Protein AF-A0A075K0Y9-F1 (afdb_monomer)

Nearest PDB structures (foldseek):
  3gg8-assembly1_C  TM=3.761E-01  e=6.423E+00  Toxoplasma gondii

Organism: NCBI:txid1217721

Sequence (130 aa):
MKFRWQYAALIVCVAVVVEPLWRYNIGVERVTSDIEESPVGWEWFVKHRKTWQYKFVNPANPSGIEAKMMNELTPDETARFKDFCEVRYGVSDTEQCYRAMCAGSVGATDGCWQWSAPPVRAADNAARDR

Solvent-accessible surface area (backbone atoms only — not comparable to full-atom values): 7681 Å² total; per-residue (Å²): 139,81,83,60,62,64,59,52,52,48,53,50,54,48,48,67,52,49,53,55,54,46,35,37,41,35,32,33,35,55,42,32,42,91,48,87,93,54,47,71,45,76,46,79,45,63,37,60,44,76,44,82,67,39,75,45,70,50,61,49,25,77,83,27,79,65,68,54,54,84,89,69,47,49,76,70,44,45,54,52,32,28,56,48,25,25,23,63,72,58,32,69,50,65,69,61,34,57,51,54,64,48,70,72,48,90,80,58,86,84,69,79,69,92,66,93,64,79,56,71,69,57,57,56,51,62,63,71,78,109

Structure (mmCIF, N/CA/C/O backbone):
data_AF-A0A075K0Y9-F1
#
_entry.id   AF-A0A075K0Y9-F1
#
loop_
_atom_site.group_PDB
_atom_site.id
_atom_site.type_symbol
_atom_site.label_atom_id
_atom_site.label_alt_id
_atom_site.label_comp_id
_atom_site.label_asym_id
_atom_site.label_entity_id
_atom_site.label_seq_id
_atom_site.pdbx_PDB_ins_code
_atom_site.Cartn_x
_atom_site.Cartn_y
_atom_site.Cartn_z
_atom_site.occupancy
_atom_site.B_iso_or_equiv
_atom_site.auth_seq_id
_atom_site.auth_comp_id
_atom_site.auth_asym_id
_atom_site.auth_atom_id
_atom_site.pdbx_PDB_model_num
ATOM 1 N N . MET A 1 1 ? -19.305 21.612 38.978 1.00 53.44 1 MET A N 1
ATOM 2 C CA . MET A 1 1 ? -18.955 21.254 37.583 1.00 53.44 1 MET A CA 1
ATOM 3 C C . MET A 1 1 ? -18.012 20.041 37.572 1.00 53.44 1 MET A C 1
ATOM 5 O O . MET A 1 1 ? -16.808 20.224 37.613 1.00 53.44 1 MET A O 1
ATOM 9 N N . LYS A 1 2 ? -18.524 18.798 37.573 1.00 59.81 2 LYS A N 1
ATOM 10 C CA . LYS A 1 2 ? -17.703 17.556 37.498 1.00 59.81 2 LYS A CA 1
ATOM 11 C C . LYS A 1 2 ? -17.745 16.880 36.112 1.00 59.81 2 LYS A C 1
ATOM 13 O O . LYS A 1 2 ? -17.115 15.859 35.886 1.00 59.81 2 LYS A O 1
ATOM 18 N N . PHE A 1 3 ? -18.456 17.493 35.167 1.00 58.75 3 PHE A N 1
ATOM 19 C CA . PHE A 1 3 ? -18.949 16.869 33.937 1.00 58.75 3 PHE A CA 1
ATOM 20 C C . PHE A 1 3 ? -18.042 17.063 32.704 1.00 58.75 3 PHE A C 1
ATOM 22 O O . PHE A 1 3 ? -18.507 16.912 31.589 1.00 58.75 3 PHE A O 1
ATOM 29 N N . ARG A 1 4 ? -16.765 17.451 32.848 1.00 74.62 4 ARG A N 1
ATOM 30 C CA . ARG A 1 4 ? -15.900 17.766 31.680 1.00 74.62 4 ARG A CA 1
ATOM 31 C C . ARG A 1 4 ? -14.688 16.850 31.518 1.00 74.62 4 ARG A C 1
ATOM 33 O O . ARG A 1 4 ? -14.302 16.556 30.396 1.00 74.62 4 ARG A O 1
ATOM 40 N N . TRP A 1 5 ? -14.129 16.347 32.616 1.00 77.56 5 TRP A N 1
ATOM 41 C CA . TRP A 1 5 ? -12.906 15.539 32.575 1.00 77.56 5 TRP A CA 1
ATOM 42 C C . TRP A 1 5 ? -13.143 14.092 32.138 1.00 77.56 5 TRP A C 1
ATOM 44 O O . TRP A 1 5 ? -12.339 13.539 31.397 1.00 77.56 5 TRP A O 1
ATOM 54 N N . GLN A 1 6 ? -14.268 13.496 32.537 1.00 84.69 6 GLN A N 1
ATOM 55 C CA . GLN A 1 6 ? -14.581 12.101 32.210 1.00 84.69 6 GLN A CA 1
ATOM 56 C C . GLN A 1 6 ? -14.836 11.901 30.708 1.00 84.69 6 GLN A C 1
ATOM 58 O O . GLN A 1 6 ? -14.302 10.968 30.118 1.00 84.69 6 GLN A O 1
ATOM 63 N N . TYR A 1 7 ? -15.571 12.813 30.063 1.00 88.81 7 TYR A N 1
ATOM 64 C CA . TYR A 1 7 ? -15.794 12.750 28.614 1.00 88.81 7 TYR A CA 1
ATOM 65 C C . TYR A 1 7 ? -14.530 13.054 27.819 1.00 88.81 7 TYR A C 1
ATOM 67 O O . TYR A 1 7 ? -14.269 12.381 26.829 1.00 88.81 7 TYR A O 1
ATOM 75 N N . ALA A 1 8 ? -13.718 14.017 28.267 1.00 88.69 8 ALA A N 1
ATOM 76 C CA . ALA A 1 8 ? -12.440 14.304 27.626 1.00 88.69 8 ALA A CA 1
ATOM 77 C C . ALA A 1 8 ? -11.512 13.079 27.664 1.00 88.69 8 ALA A C 1
ATOM 79 O O . ALA A 1 8 ? -10.973 12.690 26.633 1.00 88.69 8 ALA A O 1
ATOM 80 N N . ALA A 1 9 ? -11.390 12.419 28.821 1.00 90.12 9 ALA A N 1
ATOM 81 C CA . ALA A 1 9 ? -10.595 11.201 28.958 1.00 90.12 9 ALA A CA 1
ATOM 82 C C . ALA A 1 9 ? -11.120 10.059 28.073 1.00 90.12 9 ALA A C 1
ATOM 84 O O . ALA A 1 9 ? -10.331 9.372 27.428 1.00 90.12 9 ALA A O 1
ATOM 85 N N . LEU A 1 10 ? -12.442 9.883 27.993 1.00 92.44 10 LEU A N 1
ATOM 86 C CA . LEU A 1 10 ? -13.053 8.858 27.148 1.00 92.44 10 LEU A CA 1
ATOM 87 C C . LEU A 1 10 ? -12.827 9.130 25.655 1.00 92.44 10 LEU A C 1
ATOM 89 O O . LEU A 1 10 ? -12.437 8.218 24.934 1.00 92.44 10 LEU A O 1
ATOM 93 N N . ILE A 1 11 ? -12.997 10.374 25.198 1.00 93.94 11 ILE A N 1
ATOM 94 C CA . ILE A 1 11 ? -12.720 10.766 23.806 1.00 93.94 11 ILE A CA 1
ATOM 95 C C . ILE A 1 11 ? -11.255 10.500 23.459 1.00 93.94 11 ILE A C 1
ATOM 97 O O . ILE A 1 11 ? -10.973 9.943 22.402 1.00 93.94 11 ILE A O 1
ATOM 101 N N . VAL A 1 12 ? -10.327 10.839 24.360 1.00 94.00 12 VAL A N 1
ATOM 102 C CA . VAL A 1 12 ? -8.899 10.559 24.166 1.00 94.00 12 VAL A CA 1
ATOM 103 C C . VAL A 1 12 ? -8.648 9.055 24.069 1.00 94.00 12 VAL A C 1
ATOM 105 O O . VAL A 1 12 ? -7.982 8.622 23.136 1.00 94.00 12 VAL A O 1
ATOM 108 N N . CYS A 1 13 ? -9.218 8.241 24.962 1.00 93.94 13 CYS A N 1
ATOM 109 C CA . CYS A 1 13 ? -9.060 6.784 24.902 1.00 93.94 13 CYS A CA 1
ATOM 110 C C . CYS A 1 13 ? -9.600 6.202 23.590 1.00 93.94 13 CYS A C 1
ATOM 112 O O . CYS A 1 13 ? -8.944 5.371 22.967 1.00 93.94 13 CYS A O 1
ATOM 114 N N . VAL A 1 14 ? -10.771 6.664 23.143 1.00 94.75 14 VAL A N 1
ATOM 115 C CA . VAL A 1 14 ? -11.358 6.236 21.869 1.00 94.75 14 VAL A CA 1
ATOM 116 C C . VAL A 1 14 ? -10.462 6.644 20.703 1.00 94.75 14 VAL A C 1
ATOM 118 O O . VAL A 1 14 ? -10.156 5.801 19.867 1.00 94.75 14 VAL A O 1
ATOM 121 N N . ALA A 1 15 ? -9.981 7.887 20.659 1.00 93.38 15 ALA A N 1
ATOM 122 C CA . ALA A 1 15 ? -9.090 8.354 19.597 1.00 93.38 15 ALA A CA 1
ATOM 123 C C . ALA A 1 15 ? -7.787 7.539 19.539 1.00 93.38 15 ALA A C 1
ATOM 125 O O . ALA A 1 15 ? -7.385 7.102 18.462 1.00 93.38 15 ALA A O 1
ATOM 126 N N . VAL A 1 16 ? -7.187 7.252 20.700 1.00 95.06 16 VAL A N 1
ATOM 127 C CA . VAL A 1 16 ? -5.954 6.457 20.826 1.00 95.06 16 VAL A CA 1
ATOM 128 C C . VAL A 1 16 ? -6.135 5.015 20.348 1.00 95.06 16 VAL A C 1
ATOM 130 O O . VAL A 1 16 ? -5.166 4.404 19.920 1.00 95.06 16 VAL A O 1
ATOM 133 N N . VAL A 1 17 ? -7.347 4.456 20.382 1.00 93.75 17 VAL A N 1
ATOM 134 C CA . VAL A 1 17 ? -7.614 3.096 19.880 1.00 93.75 17 VAL A CA 1
ATOM 135 C C . VAL A 1 17 ? -8.047 3.110 18.414 1.00 93.75 17 VAL A C 1
ATOM 137 O O . VAL A 1 17 ? -7.582 2.296 17.615 1.00 93.75 17 VAL A O 1
ATOM 140 N N . VAL A 1 18 ? -8.920 4.042 18.036 1.00 94.06 18 VAL A N 1
ATOM 141 C CA . VAL A 1 18 ? -9.510 4.106 16.695 1.00 94.06 18 VAL A CA 1
ATOM 142 C C . VAL A 1 18 ? -8.489 4.560 15.657 1.00 94.06 18 VAL A C 1
ATOM 144 O O . VAL A 1 18 ? -8.435 3.966 14.583 1.00 94.06 18 VAL A O 1
ATOM 147 N N . GLU A 1 19 ? -7.651 5.558 15.953 1.00 89.31 19 GLU A N 1
ATOM 148 C CA . GLU A 1 19 ? -6.680 6.065 14.976 1.00 89.31 19 GLU A CA 1
ATOM 149 C C . GLU A 1 19 ? -5.646 4.995 14.569 1.00 89.31 19 GLU A C 1
ATOM 151 O O . GLU A 1 19 ? -5.456 4.790 13.363 1.00 89.31 19 GLU A O 1
ATOM 156 N N . PRO A 1 20 ? -5.014 4.244 15.497 1.00 90.44 20 PRO A N 1
ATOM 157 C CA . PRO A 1 20 ? -4.091 3.180 15.120 1.00 90.44 20 PRO A CA 1
ATOM 158 C C . PRO A 1 20 ? -4.781 2.041 14.377 1.00 90.44 20 PRO A C 1
ATOM 160 O O . PRO A 1 20 ? -4.241 1.567 13.381 1.00 90.44 20 PRO A O 1
ATOM 163 N N . LEU A 1 21 ? -5.981 1.627 14.805 1.00 91.31 21 LEU A N 1
ATOM 164 C CA . LEU A 1 21 ? -6.744 0.582 14.114 1.00 91.31 21 LEU A CA 1
ATOM 165 C C . LEU A 1 21 ? -7.101 0.998 12.686 1.00 91.31 21 LEU A C 1
ATOM 167 O O . LEU A 1 21 ? -6.968 0.193 11.761 1.00 91.31 21 LEU A O 1
ATOM 171 N N . TRP A 1 22 ? -7.504 2.254 12.492 1.00 90.00 22 TRP A N 1
ATOM 172 C CA . TRP A 1 22 ? -7.782 2.812 11.174 1.00 90.00 22 TRP A CA 1
ATOM 173 C C . TRP A 1 22 ? -6.524 2.811 10.305 1.00 90.00 22 TRP A C 1
ATOM 175 O O . TRP A 1 22 ? -6.523 2.232 9.220 1.00 90.00 22 TRP A O 1
ATOM 185 N N . ARG A 1 23 ? -5.413 3.366 10.807 1.00 90.94 23 ARG A N 1
ATOM 186 C CA . ARG A 1 23 ? -4.130 3.397 10.087 1.00 90.94 23 ARG A CA 1
ATOM 187 C C . ARG A 1 23 ? -3.578 2.012 9.787 1.00 90.94 23 ARG A C 1
ATOM 189 O O . ARG A 1 23 ? -2.926 1.844 8.764 1.00 90.94 23 ARG A O 1
ATOM 196 N N . TYR A 1 24 ? -3.819 1.026 10.641 1.00 92.19 24 TYR A N 1
ATOM 197 C CA . TYR A 1 24 ? -3.351 -0.344 10.444 1.00 92.19 24 TYR A CA 1
ATOM 198 C C . TYR A 1 24 ? -4.117 -1.072 9.330 1.00 92.19 24 TYR A C 1
ATOM 200 O O . TYR A 1 24 ? -3.547 -1.904 8.624 1.00 92.19 24 TYR A O 1
ATOM 208 N N . ASN A 1 25 ? -5.398 -0.741 9.140 1.00 93.44 25 ASN A N 1
ATOM 209 C CA . ASN A 1 25 ? -6.268 -1.409 8.172 1.00 93.44 25 ASN A CA 1
ATOM 210 C C . ASN A 1 25 ? -6.427 -0.662 6.849 1.00 93.44 25 ASN A C 1
ATOM 212 O O . ASN A 1 25 ? -6.702 -1.306 5.842 1.00 93.44 25 ASN A O 1
ATOM 216 N N . ILE A 1 26 ? -6.261 0.659 6.838 1.00 94.31 26 ILE A N 1
ATOM 217 C CA . ILE A 1 26 ? -6.562 1.498 5.678 1.00 94.31 26 ILE A CA 1
ATOM 218 C C . ILE A 1 26 ? -5.296 2.208 5.212 1.00 94.31 26 ILE A C 1
ATOM 220 O O . ILE A 1 26 ? -4.494 2.699 6.013 1.00 94.31 26 ILE A O 1
ATOM 224 N N . GLY A 1 27 ? -5.092 2.201 3.900 1.00 93.12 27 GLY A N 1
ATOM 225 C CA . GLY A 1 27 ? -4.040 2.927 3.206 1.00 93.12 27 GLY A CA 1
ATOM 226 C C . GLY A 1 27 ? -4.627 3.988 2.286 1.00 93.12 27 GLY A C 1
ATOM 227 O O . GLY A 1 27 ? -5.813 3.961 1.956 1.00 93.12 27 GLY A O 1
ATOM 228 N N . VAL A 1 28 ? -3.781 4.929 1.883 1.00 92.44 28 VAL A N 1
ATOM 229 C CA . VAL A 1 28 ? -4.107 5.919 0.861 1.00 92.44 28 VAL A CA 1
ATOM 230 C C . VAL A 1 28 ? -2.999 5.934 -0.174 1.00 92.44 28 VAL A C 1
ATOM 232 O O . VAL A 1 28 ? -1.829 6.111 0.169 1.00 92.44 28 VAL A O 1
ATOM 235 N N . GLU A 1 29 ? -3.363 5.733 -1.430 1.00 89.88 29 GLU A N 1
ATOM 236 C CA . GLU A 1 29 ? -2.458 5.816 -2.567 1.00 89.88 29 GLU A CA 1
ATOM 237 C C . GLU A 1 29 ? -2.547 7.185 -3.227 1.00 89.88 29 GLU A C 1
ATOM 239 O O . GLU A 1 29 ? -3.633 7.739 -3.392 1.00 89.88 29 GLU A O 1
ATOM 244 N N . ARG A 1 30 ? -1.394 7.722 -3.625 1.00 85.75 30 ARG A N 1
ATOM 245 C CA . ARG A 1 30 ? -1.330 8.877 -4.515 1.00 85.75 30 ARG A CA 1
ATOM 246 C C . ARG A 1 30 ? -1.607 8.428 -5.948 1.00 85.75 30 ARG A C 1
ATOM 248 O O . ARG A 1 30 ? -0.815 7.678 -6.510 1.00 85.75 30 ARG A O 1
ATOM 255 N N . VAL A 1 31 ? -2.666 8.960 -6.542 1.00 79.38 31 VAL A N 1
ATOM 256 C CA . VAL A 1 31 ? -2.998 8.792 -7.961 1.00 79.38 31 VAL A CA 1
ATOM 257 C C . VAL A 1 31 ? -2.777 10.143 -8.629 1.00 79.38 31 VAL A C 1
ATOM 259 O O . VAL A 1 31 ? -3.149 11.167 -8.065 1.00 79.38 31 VAL A O 1
ATOM 262 N N . THR A 1 32 ? -2.125 10.191 -9.783 1.00 69.81 32 THR A N 1
ATOM 263 C CA . THR A 1 32 ? -2.034 11.438 -10.565 1.00 69.81 32 THR A CA 1
ATOM 264 C C . THR A 1 32 ? -2.939 11.258 -11.775 1.00 69.81 32 THR A C 1
ATOM 266 O O . THR A 1 32 ? -3.182 10.132 -12.204 1.00 69.81 32 THR A O 1
ATOM 269 N N . SER A 1 33 ? -3.542 12.347 -12.225 1.00 64.31 33 SER A N 1
ATOM 270 C CA . SER A 1 33 ? -4.458 12.362 -13.357 1.00 64.31 33 SER A CA 1
ATOM 271 C C . SER A 1 33 ? -3.983 13.421 -14.333 1.00 64.31 33 SER A C 1
ATOM 273 O O . SER A 1 33 ? -3.532 14.485 -13.909 1.00 64.31 33 SER A O 1
ATOM 275 N N . ASP A 1 34 ? -4.139 13.158 -15.624 1.00 62.25 34 ASP A N 1
ATOM 276 C CA . ASP A 1 34 ? -3.798 14.106 -16.689 1.00 62.25 34 ASP A CA 1
ATOM 277 C C . ASP A 1 34 ? -4.799 15.277 -16.776 1.00 62.25 34 ASP A C 1
ATOM 279 O O . ASP A 1 34 ? -4.676 16.160 -17.622 1.00 62.25 34 ASP A O 1
ATOM 283 N N . ILE A 1 35 ? -5.807 15.304 -15.895 1.00 62.62 35 ILE A N 1
ATOM 284 C CA . ILE A 1 35 ? -6.778 16.393 -15.785 1.00 62.62 35 ILE A CA 1
ATOM 285 C C . ILE A 1 35 ? -6.087 17.626 -15.177 1.00 62.62 35 ILE A C 1
ATOM 287 O O . ILE A 1 35 ? -5.783 17.649 -13.982 1.00 62.62 35 ILE A O 1
ATOM 291 N N . GLU A 1 36 ? -5.905 18.673 -15.993 1.00 58.03 36 GLU A N 1
ATOM 292 C CA . GLU A 1 36 ? -5.253 19.948 -15.628 1.00 58.03 36 GLU A CA 1
ATOM 293 C C . GLU A 1 36 ? -5.779 20.569 -14.321 1.00 58.03 36 GLU A C 1
ATOM 295 O O . GLU A 1 36 ? -5.023 21.192 -13.578 1.00 58.03 36 GLU A O 1
ATOM 300 N N . GLU A 1 37 ? -7.063 20.387 -14.010 1.00 61.53 37 GLU A N 1
ATOM 301 C CA . GLU A 1 37 ? -7.718 21.019 -12.859 1.00 61.53 37 GLU A CA 1
ATOM 302 C C . GLU A 1 37 ? -7.511 20.257 -11.532 1.00 61.53 37 GLU A C 1
ATOM 304 O O . GLU A 1 37 ? -7.775 20.784 -10.451 1.00 61.53 37 GLU A O 1
ATOM 309 N N . SER A 1 38 ? -7.026 19.011 -11.570 1.00 58.22 38 SER A N 1
ATOM 310 C CA . SER A 1 38 ? -6.747 18.203 -10.371 1.00 58.22 38 SER A CA 1
ATOM 311 C C . SER A 1 38 ? -5.675 17.147 -10.652 1.00 58.22 38 SER A C 1
ATOM 313 O O . SER A 1 38 ? -5.976 15.952 -10.715 1.00 58.22 38 SER A O 1
ATOM 315 N N . PRO A 1 39 ? -4.401 17.566 -10.769 1.00 66.06 39 PRO A N 1
ATOM 316 C CA . PRO A 1 39 ? -3.329 16.674 -11.187 1.00 66.06 39 PRO A CA 1
ATOM 317 C C . PRO A 1 39 ? -3.035 15.582 -10.157 1.00 66.06 39 PRO A C 1
ATOM 319 O O . PRO A 1 39 ? -2.512 14.543 -10.519 1.00 66.06 39 PRO A O 1
ATOM 322 N N . VAL A 1 40 ? -3.360 15.767 -8.870 1.00 72.88 40 VAL A N 1
ATOM 323 C CA . VAL A 1 40 ? -3.061 14.780 -7.818 1.00 72.88 40 VAL A CA 1
ATOM 324 C C . VAL A 1 40 ? -4.308 14.446 -7.006 1.00 72.88 40 VAL A C 1
ATOM 326 O O . VAL A 1 40 ? -4.841 15.288 -6.287 1.00 72.88 40 VAL A O 1
ATOM 329 N N . GLY A 1 41 ? -4.718 13.183 -7.080 1.00 79.00 41 GLY A N 1
ATOM 330 C CA . GLY A 1 41 ? -5.745 12.553 -6.263 1.00 79.00 41 GLY A CA 1
ATOM 331 C C . GLY A 1 41 ? -5.166 11.629 -5.189 1.00 79.00 41 GLY A C 1
ATOM 332 O O . GLY A 1 41 ? -4.011 11.196 -5.231 1.00 79.00 41 GLY A O 1
ATOM 333 N N . TRP A 1 42 ? -6.002 11.315 -4.204 1.00 84.50 42 TRP A N 1
ATOM 334 C CA . TRP A 1 42 ? -5.701 10.339 -3.165 1.00 84.50 42 TRP A CA 1
ATOM 335 C C . TRP A 1 42 ? -6.826 9.316 -3.107 1.00 84.50 42 TRP A C 1
ATOM 337 O O . TRP A 1 42 ? -7.977 9.675 -2.858 1.00 84.50 42 TRP A O 1
ATOM 347 N N . GLU A 1 43 ? -6.491 8.050 -3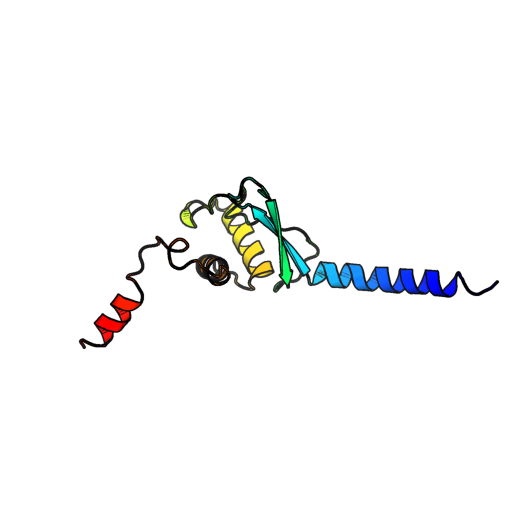.320 1.00 86.06 43 GLU A N 1
ATOM 348 C CA . GLU A 1 43 ? -7.451 6.955 -3.297 1.00 86.06 43 GLU A CA 1
ATOM 349 C C . GLU A 1 43 ? -7.278 6.118 -2.032 1.00 86.06 43 GLU A C 1
ATOM 351 O O . GLU A 1 43 ? -6.181 5.665 -1.698 1.00 86.06 43 GLU A O 1
ATOM 356 N N . TRP A 1 44 ? -8.380 5.907 -1.321 1.00 90.62 44 TRP A N 1
ATOM 357 C CA . TRP A 1 44 ? -8.418 5.094 -0.113 1.00 90.62 44 TRP A CA 1
ATOM 358 C C . TRP A 1 44 ? -8.566 3.622 -0.471 1.00 90.62 44 TRP A C 1
ATOM 360 O O . TRP A 1 44 ? -9.378 3.269 -1.320 1.00 90.62 44 TRP A O 1
ATOM 370 N N . PHE A 1 45 ? -7.843 2.752 0.228 1.00 91.94 45 PHE A N 1
ATOM 371 C CA . PHE A 1 45 ? -7.970 1.311 0.043 1.00 91.94 45 PHE A CA 1
ATOM 372 C C . PHE A 1 45 ? -7.826 0.550 1.362 1.00 91.94 45 PHE A C 1
ATOM 374 O O . PHE A 1 45 ? -7.173 0.998 2.310 1.00 91.94 45 PHE A O 1
ATOM 381 N N . VAL A 1 46 ? -8.437 -0.633 1.419 1.00 93.56 46 VAL A N 1
ATOM 382 C CA . VAL A 1 46 ? -8.272 -1.564 2.539 1.00 93.56 46 VAL A CA 1
ATOM 383 C C . VAL A 1 46 ? -7.006 -2.381 2.312 1.00 93.56 46 VAL A C 1
ATOM 385 O O . VAL A 1 46 ? -6.826 -2.997 1.266 1.00 93.56 46 VAL A O 1
ATOM 388 N N . LYS A 1 47 ? -6.123 -2.399 3.308 1.00 95.06 47 LYS A N 1
ATOM 389 C CA . LYS A 1 47 ? -4.875 -3.155 3.254 1.00 95.06 47 LYS A CA 1
ATOM 390 C C . LYS A 1 47 ? -5.132 -4.648 3.425 1.00 95.06 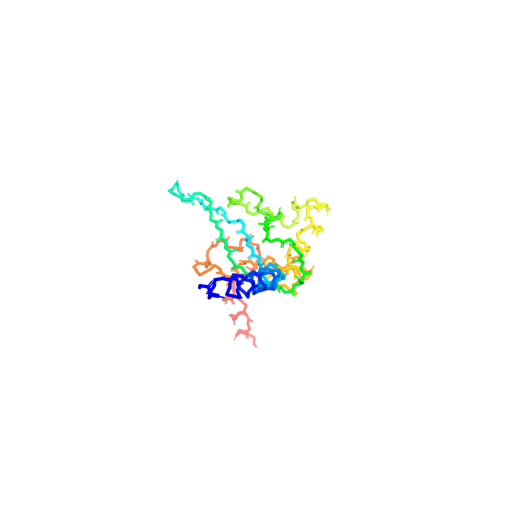47 LYS A C 1
ATOM 392 O O . LYS A 1 47 ? -5.668 -5.073 4.459 1.00 95.06 47 LYS A O 1
ATOM 397 N N . HIS A 1 48 ? -4.645 -5.425 2.467 1.00 95.25 48 HIS A N 1
ATOM 398 C CA . HIS A 1 48 ? -4.604 -6.882 2.511 1.00 95.25 48 HIS A CA 1
ATOM 399 C C . HIS A 1 48 ? -3.493 -7.360 3.456 1.00 95.25 48 HIS A C 1
ATOM 401 O O . HIS A 1 48 ? -3.768 -8.061 4.429 1.00 95.25 48 HIS A O 1
ATOM 407 N N . ARG A 1 49 ? -2.254 -6.887 3.258 1.00 93.69 49 ARG A N 1
ATOM 408 C CA . ARG A 1 49 ? -1.142 -7.071 4.206 1.00 93.69 49 ARG A CA 1
ATOM 409 C C . ARG A 1 49 ? -1.054 -5.897 5.181 1.00 93.69 49 ARG A C 1
ATOM 411 O O . ARG A 1 49 ? -1.014 -4.736 4.776 1.00 93.69 49 ARG A O 1
ATOM 418 N N . LYS A 1 50 ? -1.013 -6.187 6.483 1.00 92.06 50 LYS A N 1
ATOM 419 C CA . LYS A 1 50 ? -1.054 -5.153 7.522 1.00 92.06 50 LYS A CA 1
ATOM 420 C C . LYS A 1 50 ? 0.299 -4.474 7.717 1.00 92.06 50 LYS A C 1
ATOM 422 O O . LYS A 1 50 ? 1.302 -5.134 7.969 1.00 92.06 50 LYS A O 1
ATOM 427 N N . THR A 1 51 ? 0.311 -3.144 7.646 1.00 92.44 51 THR A N 1
ATOM 428 C CA . THR A 1 51 ? 1.506 -2.312 7.848 1.00 92.44 51 THR A CA 1
ATOM 429 C C . THR A 1 51 ? 1.129 -1.001 8.541 1.00 92.44 51 THR A C 1
ATOM 431 O O . THR A 1 51 ? 0.001 -0.518 8.407 1.00 92.44 51 THR A O 1
ATOM 434 N N . TRP A 1 52 ? 2.080 -0.387 9.250 1.00 92.19 52 TRP A N 1
ATOM 435 C CA . TRP A 1 52 ? 1.898 0.942 9.857 1.00 92.19 52 TRP A CA 1
ATOM 436 C C . TRP A 1 52 ? 1.991 2.095 8.849 1.00 92.19 52 TRP A C 1
ATOM 438 O O . TRP A 1 52 ? 1.581 3.216 9.147 1.00 92.19 52 TRP A O 1
ATOM 448 N N . GLN A 1 53 ? 2.509 1.833 7.648 1.00 92.25 53 GLN A N 1
ATOM 449 C CA . GLN A 1 53 ? 2.599 2.825 6.584 1.00 92.25 53 GLN A CA 1
ATOM 450 C C . GLN A 1 53 ? 1.199 3.201 6.107 1.00 92.25 53 GLN A C 1
ATOM 452 O O . GLN A 1 53 ? 0.436 2.340 5.698 1.00 92.25 53 GLN A O 1
ATOM 457 N N . TYR A 1 54 ? 0.842 4.480 6.156 1.00 91.12 54 TYR A N 1
ATOM 458 C CA . TYR A 1 54 ? -0.499 4.940 5.785 1.00 91.12 54 TYR A CA 1
ATOM 459 C C . TYR A 1 54 ? -0.577 5.481 4.348 1.00 91.12 54 TYR A C 1
ATOM 461 O O . TYR A 1 54 ? -1.581 5.275 3.675 1.00 91.12 54 TYR A O 1
ATOM 469 N N . LYS A 1 55 ? 0.492 6.124 3.862 1.00 92.62 55 LYS A N 1
ATOM 470 C CA . LYS A 1 55 ? 0.572 6.691 2.508 1.00 92.62 55 LYS A CA 1
ATOM 471 C C . LYS A 1 55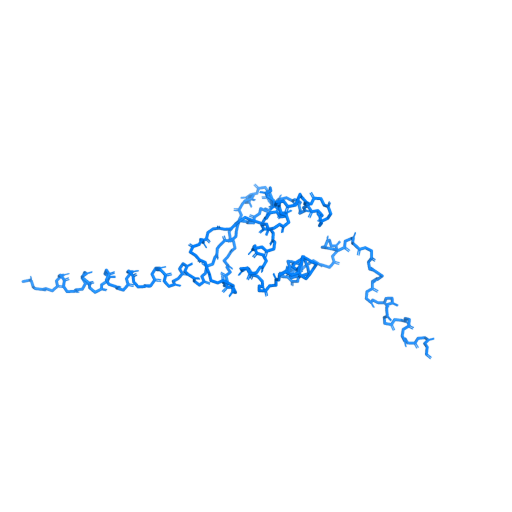 ? 1.414 5.808 1.596 1.00 92.62 55 LYS A C 1
ATOM 473 O O . LYS A 1 55 ? 2.512 5.404 1.984 1.00 92.62 55 LYS A O 1
ATOM 478 N N . PHE A 1 56 ? 0.927 5.570 0.388 1.00 91.75 56 PHE A N 1
ATOM 479 C CA . PHE A 1 56 ? 1.563 4.723 -0.613 1.00 91.75 56 PHE A CA 1
ATOM 480 C C . PHE A 1 56 ? 1.719 5.470 -1.935 1.00 91.75 56 PHE A C 1
ATOM 482 O O . PHE A 1 56 ? 0.892 6.304 -2.304 1.00 91.75 56 PHE A O 1
ATOM 489 N N . VAL A 1 57 ? 2.807 5.162 -2.631 1.00 89.56 57 VAL A N 1
ATOM 490 C CA . VAL A 1 57 ? 3.072 5.591 -4.004 1.00 89.56 57 VAL A CA 1
ATOM 491 C C . VAL A 1 57 ? 3.362 4.325 -4.779 1.00 89.56 57 VAL A C 1
ATOM 493 O O . VAL A 1 57 ? 4.183 3.525 -4.328 1.00 89.56 57 VAL A O 1
ATOM 496 N N . ASN A 1 58 ? 2.687 4.143 -5.907 1.00 87.50 58 ASN A N 1
ATOM 497 C CA . ASN A 1 58 ? 2.921 3.008 -6.776 1.00 87.50 58 ASN A CA 1
ATOM 498 C C . ASN A 1 58 ? 4.314 3.116 -7.421 1.00 87.50 58 ASN A C 1
ATOM 500 O O . ASN A 1 58 ? 4.543 4.048 -8.194 1.00 87.50 58 ASN A O 1
ATOM 504 N N . PRO A 1 59 ? 5.250 2.186 -7.152 1.00 86.31 59 PRO A N 1
ATOM 505 C CA . PRO A 1 59 ? 6.583 2.228 -7.756 1.00 86.31 59 PRO A CA 1
ATOM 506 C C . PRO A 1 59 ? 6.566 2.093 -9.281 1.00 86.31 59 PRO A C 1
ATOM 508 O O . PRO A 1 59 ? 7.466 2.606 -9.939 1.00 86.31 59 PRO A O 1
ATOM 511 N N . ALA A 1 60 ? 5.539 1.443 -9.838 1.00 83.94 60 ALA A N 1
ATOM 512 C CA . ALA A 1 60 ? 5.346 1.368 -11.277 1.00 83.94 60 ALA A CA 1
ATOM 513 C C . ALA A 1 60 ? 4.821 2.679 -11.864 1.00 83.94 60 ALA A C 1
ATOM 515 O O . ALA A 1 60 ? 4.996 2.900 -13.048 1.00 83.94 60 ALA A O 1
ATOM 516 N N . ASN A 1 61 ? 4.229 3.579 -11.077 1.00 79.19 61 ASN A N 1
ATOM 517 C CA . ASN A 1 61 ? 3.754 4.869 -11.571 1.00 79.19 61 ASN A CA 1
ATOM 518 C C . ASN A 1 61 ? 4.120 6.014 -10.603 1.00 79.19 61 ASN A C 1
ATOM 520 O O . ASN A 1 61 ? 3.250 6.570 -9.928 1.00 79.19 61 ASN A O 1
ATOM 524 N N . PRO A 1 62 ? 5.415 6.366 -10.486 1.00 69.06 62 PRO A N 1
ATOM 525 C CA . PRO A 1 62 ? 5.881 7.323 -9.483 1.00 69.06 62 PRO A CA 1
ATOM 526 C C . PRO A 1 62 ? 5.469 8.771 -9.794 1.00 69.06 62 PRO A C 1
ATOM 528 O O . PRO A 1 62 ? 5.246 9.564 -8.873 1.00 69.06 62 PRO A O 1
ATOM 531 N N . SER A 1 63 ? 5.379 9.123 -11.081 1.00 67.88 63 SER A N 1
ATOM 532 C CA . SER A 1 63 ? 4.880 10.418 -11.563 1.00 67.88 63 SER A CA 1
ATOM 533 C C . SER A 1 63 ? 3.356 10.460 -11.623 1.00 67.88 63 SER A C 1
ATOM 535 O O . SER A 1 63 ? 2.791 11.545 -11.548 1.00 67.88 63 SER A O 1
ATOM 537 N N . GLY A 1 64 ? 2.718 9.291 -11.714 1.00 62.88 64 GLY A N 1
ATOM 538 C CA . GLY A 1 64 ? 1.280 9.102 -11.809 1.00 62.88 64 GLY A CA 1
ATOM 539 C C . GLY A 1 64 ? 0.687 9.410 -13.197 1.00 62.88 64 GLY A C 1
ATOM 540 O O . GLY A 1 64 ? -0.528 9.410 -13.323 1.00 62.88 64 GLY A O 1
ATOM 541 N N . ILE A 1 65 ? 1.528 9.646 -14.209 1.00 64.38 65 ILE A N 1
ATOM 542 C CA . ILE A 1 65 ? 1.126 9.980 -15.589 1.00 64.38 65 ILE A CA 1
ATOM 543 C C . ILE A 1 65 ? 1.128 8.706 -16.446 1.00 64.38 65 ILE A C 1
ATOM 545 O O . ILE A 1 65 ? 0.104 8.296 -16.974 1.00 64.38 65 ILE A O 1
ATOM 549 N N . GLU A 1 66 ? 2.257 7.993 -16.482 1.00 69.31 66 GLU A N 1
ATOM 550 C CA . GLU A 1 66 ? 2.396 6.726 -17.204 1.00 69.31 66 GLU A CA 1
ATOM 551 C C . GLU A 1 66 ? 3.025 5.670 -16.297 1.00 69.31 66 GLU A C 1
ATOM 553 O O . GLU A 1 66 ? 4.069 5.889 -15.673 1.00 69.31 66 GLU A O 1
ATOM 558 N N . ALA A 1 67 ? 2.380 4.505 -16.218 1.00 73.94 67 ALA A N 1
ATOM 559 C CA . ALA A 1 67 ? 2.943 3.372 -15.507 1.00 73.94 67 ALA A CA 1
ATOM 560 C C . ALA A 1 67 ? 4.084 2.757 -16.330 1.00 73.94 67 ALA A C 1
ATOM 562 O O . ALA A 1 67 ? 3.877 2.339 -17.469 1.00 73.94 67 ALA A O 1
ATOM 563 N N . LYS A 1 68 ? 5.267 2.649 -15.722 1.00 81.06 68 LYS A N 1
ATOM 564 C CA . LYS A 1 68 ? 6.395 1.870 -16.226 1.00 81.06 68 LYS A CA 1
ATOM 565 C C . LYS A 1 68 ? 5.953 0.452 -16.536 1.00 81.06 68 LYS A C 1
ATOM 567 O O . LYS A 1 68 ? 5.205 -0.178 -15.773 1.00 81.06 68 LYS A O 1
ATOM 572 N N . MET A 1 69 ? 6.492 -0.071 -17.623 1.00 79.81 69 MET A N 1
ATOM 573 C CA . MET A 1 69 ? 6.322 -1.463 -17.978 1.00 79.81 69 MET A CA 1
ATOM 574 C C . MET A 1 69 ? 7.010 -2.384 -16.957 1.00 79.81 69 MET A C 1
ATOM 576 O O . MET A 1 69 ? 7.994 -2.011 -16.319 1.00 79.81 69 MET A O 1
ATOM 580 N N . MET A 1 70 ? 6.522 -3.620 -16.809 1.00 81.06 70 MET A N 1
ATOM 581 C CA . MET A 1 70 ? 7.070 -4.576 -15.832 1.00 81.06 70 MET A CA 1
ATOM 582 C C . MET A 1 70 ? 8.577 -4.828 -16.023 1.00 81.06 70 MET A C 1
ATOM 584 O O . MET A 1 70 ? 9.310 -4.984 -15.051 1.00 81.06 70 MET A O 1
ATOM 588 N N . ASN A 1 71 ? 9.040 -4.857 -17.273 1.00 81.12 71 ASN A N 1
ATOM 589 C CA . ASN A 1 71 ? 10.443 -5.039 -17.655 1.00 81.12 71 ASN A CA 1
ATOM 590 C C . ASN A 1 71 ? 11.298 -3.763 -17.523 1.00 81.12 71 ASN A C 1
ATOM 592 O O . ASN A 1 71 ? 12.514 -3.842 -17.678 1.00 81.12 71 ASN A O 1
ATOM 596 N N . GLU A 1 72 ? 10.689 -2.610 -17.246 1.00 84.94 72 GLU A N 1
ATOM 597 C CA . GLU A 1 72 ? 11.375 -1.326 -17.036 1.00 84.94 72 GLU A CA 1
ATOM 598 C C . GLU A 1 72 ? 11.625 -1.028 -15.553 1.00 84.94 72 GLU A C 1
ATOM 600 O O . GLU A 1 72 ? 12.309 -0.059 -15.214 1.00 84.94 72 GLU A O 1
ATOM 605 N N . LEU A 1 73 ? 11.079 -1.852 -14.654 1.00 84.44 73 LEU A N 1
ATOM 606 C CA . LEU A 1 73 ? 11.354 -1.756 -13.229 1.00 84.44 73 LEU A CA 1
ATOM 607 C C . LEU A 1 73 ? 12.769 -2.261 -12.945 1.00 84.44 73 LEU A C 1
ATOM 609 O O . LEU A 1 73 ? 13.143 -3.383 -13.290 1.00 84.44 73 LEU A O 1
ATOM 613 N N . THR A 1 74 ? 13.551 -1.455 -12.236 1.00 90.38 74 THR A N 1
ATOM 614 C CA . THR A 1 74 ? 14.804 -1.930 -11.642 1.00 90.38 74 THR A CA 1
ATOM 615 C C . THR A 1 74 ? 14.528 -3.054 -10.628 1.00 90.38 74 THR A C 1
ATOM 617 O O . THR A 1 74 ? 13.399 -3.191 -10.141 1.00 90.38 74 THR A O 1
ATOM 620 N N . PRO A 1 75 ? 15.531 -3.868 -10.249 1.00 90.75 75 PRO A N 1
ATOM 621 C CA . PRO A 1 75 ? 15.348 -4.898 -9.223 1.00 90.75 75 PRO A CA 1
ATOM 622 C C . PRO A 1 75 ? 14.792 -4.344 -7.899 1.00 90.75 75 PRO A C 1
ATOM 624 O O . PRO A 1 75 ? 13.895 -4.942 -7.302 1.00 90.75 75 PRO A O 1
ATOM 627 N N . ASP A 1 76 ? 15.253 -3.159 -7.491 1.00 92.25 76 ASP A N 1
ATOM 628 C CA . ASP A 1 76 ? 14.783 -2.475 -6.283 1.00 92.25 76 ASP A CA 1
ATOM 629 C C . ASP A 1 76 ? 13.335 -1.983 -6.421 1.00 92.25 76 ASP A C 1
ATOM 631 O O . ASP A 1 76 ? 12.530 -2.133 -5.497 1.00 92.25 76 ASP A O 1
ATOM 635 N N . GLU A 1 77 ? 12.971 -1.416 -7.575 1.00 90.75 77 GLU A N 1
ATOM 636 C CA . GLU A 1 77 ? 11.588 -1.016 -7.861 1.00 90.75 77 GLU A CA 1
ATOM 637 C C . GLU A 1 77 ? 10.658 -2.224 -7.925 1.00 90.75 77 GLU A C 1
ATOM 639 O O . GLU A 1 77 ? 9.548 -2.159 -7.407 1.00 90.75 77 GLU A O 1
ATOM 644 N N . THR A 1 78 ? 11.123 -3.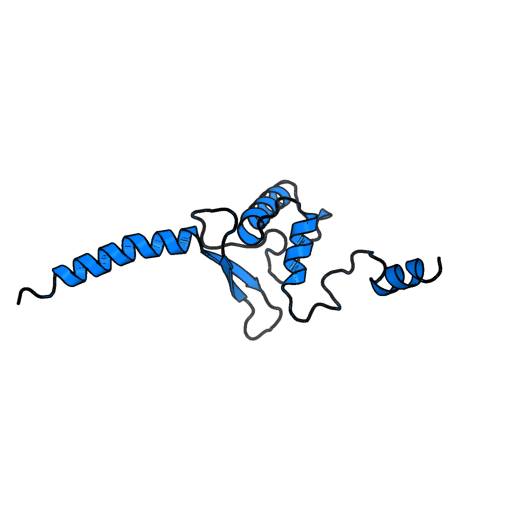344 -8.476 1.00 91.12 78 THR A N 1
ATOM 645 C CA . THR A 1 78 ? 10.369 -4.599 -8.547 1.00 91.12 78 THR A CA 1
ATOM 646 C C . THR A 1 78 ? 10.054 -5.131 -7.152 1.00 91.12 78 THR A C 1
ATOM 648 O O . THR A 1 78 ? 8.915 -5.511 -6.882 1.00 91.12 78 THR A O 1
ATOM 651 N N . ALA A 1 79 ? 11.031 -5.137 -6.240 1.00 92.88 79 ALA A N 1
ATOM 652 C CA . ALA A 1 79 ? 10.812 -5.565 -4.860 1.00 92.88 79 ALA A CA 1
ATOM 653 C C . ALA A 1 79 ? 9.785 -4.667 -4.149 1.00 92.88 79 ALA A C 1
ATOM 655 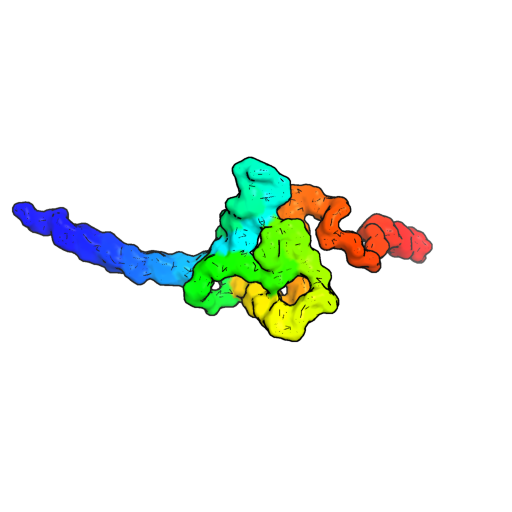O O . ALA A 1 79 ? 8.818 -5.161 -3.569 1.00 92.88 79 ALA A O 1
ATOM 656 N N . ARG A 1 80 ? 9.933 -3.342 -4.280 1.00 92.31 80 ARG A N 1
ATOM 657 C CA . ARG A 1 80 ? 8.984 -2.370 -3.709 1.00 92.31 80 ARG A CA 1
ATOM 658 C C . ARG A 1 80 ? 7.595 -2.481 -4.327 1.00 92.31 80 ARG A C 1
ATOM 660 O O . ARG A 1 80 ? 6.602 -2.280 -3.633 1.00 92.31 80 ARG A O 1
ATOM 667 N N . PHE A 1 81 ? 7.520 -2.779 -5.621 1.00 92.75 81 PHE A N 1
ATOM 668 C CA . PHE A 1 81 ? 6.260 -2.969 -6.321 1.00 92.75 81 PHE A CA 1
ATOM 669 C C . PHE A 1 81 ? 5.539 -4.205 -5.790 1.00 92.75 81 PHE A C 1
ATOM 671 O O . PHE A 1 81 ? 4.387 -4.090 -5.393 1.00 92.75 81 PHE A O 1
ATOM 678 N N . LYS A 1 82 ? 6.227 -5.344 -5.641 1.00 93.31 82 LYS A N 1
ATOM 679 C CA . LYS A 1 82 ? 5.659 -6.543 -4.998 1.00 93.31 82 LYS A CA 1
ATOM 680 C C . LYS A 1 82 ? 5.151 -6.254 -3.589 1.00 93.31 82 LYS A C 1
ATOM 682 O O . LYS A 1 82 ? 4.029 -6.619 -3.250 1.00 93.31 82 LYS A O 1
ATOM 687 N N . ASP A 1 83 ? 5.930 -5.525 -2.793 1.00 94.44 83 ASP A N 1
ATOM 688 C CA . ASP A 1 83 ? 5.515 -5.125 -1.450 1.00 94.44 83 ASP A CA 1
ATOM 689 C C . ASP A 1 83 ? 4.249 -4.265 -1.447 1.00 94.44 83 ASP A C 1
ATOM 691 O O . ASP A 1 83 ? 3.374 -4.440 -0.591 1.00 94.44 83 ASP A O 1
ATOM 695 N N . PHE A 1 84 ? 4.148 -3.335 -2.394 1.00 93.38 84 PHE A N 1
ATOM 696 C CA . PHE A 1 84 ? 2.958 -2.523 -2.602 1.00 93.38 84 PHE A CA 1
ATOM 697 C C . PHE A 1 84 ? 1.760 -3.386 -3.024 1.00 93.38 84 PHE A C 1
ATOM 699 O O . PHE A 1 84 ? 0.679 -3.238 -2.454 1.00 93.38 84 PHE A O 1
ATOM 706 N N . CYS A 1 85 ? 1.957 -4.329 -3.943 1.00 92.88 85 CYS A N 1
ATOM 707 C CA . CYS A 1 85 ? 0.927 -5.240 -4.434 1.00 92.88 85 CYS A CA 1
ATOM 708 C C . CYS A 1 85 ? 0.358 -6.137 -3.331 1.00 92.88 85 CYS A C 1
ATOM 710 O O . CYS A 1 85 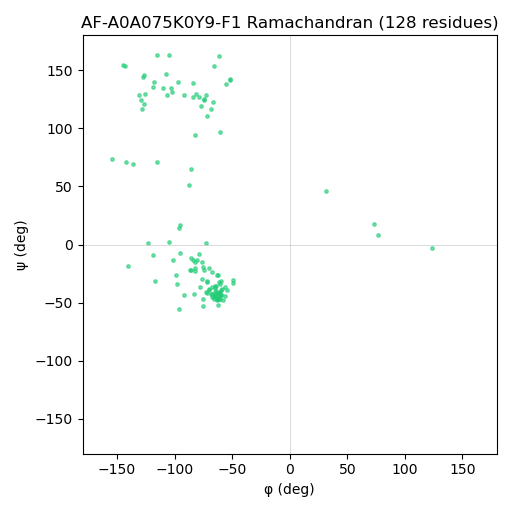? -0.860 -6.280 -3.221 1.00 92.88 85 CYS A O 1
ATOM 712 N N . GLU A 1 86 ? 1.201 -6.666 -2.444 1.00 95.19 86 GLU A N 1
ATOM 713 C CA . GLU A 1 86 ? 0.741 -7.469 -1.309 1.00 95.19 86 GLU A CA 1
ATOM 714 C C . GLU A 1 86 ? -0.094 -6.641 -0.326 1.00 95.19 86 GLU A C 1
ATOM 716 O O . GLU A 1 86 ? -1.061 -7.129 0.260 1.00 95.19 86 GLU A O 1
ATOM 721 N N . VAL A 1 87 ? 0.255 -5.366 -0.142 1.00 95.12 87 VAL A N 1
ATOM 722 C CA . VAL A 1 87 ? -0.489 -4.465 0.743 1.00 95.12 87 VAL A CA 1
ATOM 723 C C . VAL A 1 87 ? -1.804 -4.029 0.105 1.00 95.12 87 VAL A C 1
ATOM 725 O O . VAL A 1 87 ? -2.837 -4.075 0.773 1.00 95.12 87 VAL A O 1
ATOM 728 N N . ARG A 1 88 ? -1.793 -3.622 -1.166 1.00 92.88 88 ARG A N 1
ATOM 729 C CA . ARG A 1 88 ? -2.959 -3.042 -1.840 1.00 92.88 88 ARG A CA 1
ATOM 730 C C . ARG A 1 88 ? -3.924 -4.087 -2.384 1.00 92.88 88 ARG A C 1
ATOM 732 O O . ARG A 1 88 ? -5.125 -3.935 -2.193 1.00 92.88 88 ARG A O 1
ATOM 739 N N . TYR A 1 89 ? -3.415 -5.147 -2.997 1.00 92.31 89 TYR A N 1
ATOM 740 C CA . TYR A 1 89 ? -4.205 -6.132 -3.742 1.00 92.31 89 TYR A CA 1
ATOM 741 C C . TYR A 1 89 ? -4.112 -7.556 -3.176 1.00 92.31 89 TYR A C 1
ATOM 743 O O . TYR A 1 89 ? -4.846 -8.432 -3.618 1.00 92.31 89 TYR A O 1
ATOM 751 N N . GLY A 1 90 ? -3.219 -7.809 -2.212 1.00 93.31 90 GLY A N 1
ATOM 752 C CA . GLY A 1 90 ? -3.046 -9.139 -1.621 1.00 93.31 90 GLY A CA 1
ATOM 753 C C . 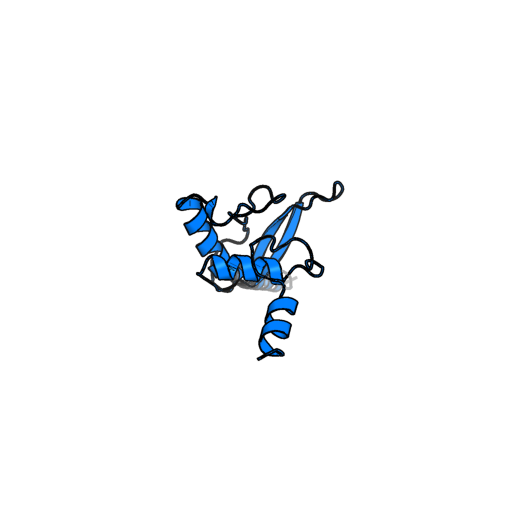GLY A 1 90 ? -2.337 -10.141 -2.535 1.00 93.31 90 GLY A C 1
ATOM 754 O O . GLY A 1 90 ? -2.412 -11.341 -2.282 1.00 93.31 90 GLY A O 1
ATOM 755 N N . VAL A 1 91 ? -1.648 -9.664 -3.576 1.00 92.75 91 VAL A N 1
ATOM 756 C CA . VAL A 1 91 ? -0.907 -10.500 -4.531 1.00 92.75 91 VAL A CA 1
ATOM 757 C C . VAL A 1 91 ? 0.581 -10.169 -4.501 1.00 92.75 91 VAL A C 1
ATOM 759 O O . VAL A 1 91 ? 0.960 -9.004 -4.418 1.00 92.75 91 VAL A O 1
ATOM 762 N N . SER A 1 92 ? 1.423 -11.197 -4.575 1.00 88.56 92 SER A N 1
ATOM 763 C CA . SER A 1 92 ? 2.889 -11.076 -4.605 1.00 88.56 92 SER A CA 1
ATOM 764 C C . SER A 1 92 ? 3.480 -11.240 -6.010 1.00 88.56 92 SER A C 1
ATOM 766 O O . SER A 1 92 ? 4.649 -10.921 -6.244 1.00 88.56 92 SER A O 1
ATOM 768 N N . ASP A 1 93 ? 2.672 -11.737 -6.949 1.00 89.50 93 ASP A N 1
ATOM 769 C CA . ASP A 1 93 ? 3.041 -11.884 -8.349 1.00 89.50 93 ASP A CA 1
ATOM 770 C C . ASP A 1 93 ? 2.880 -10.557 -9.102 1.00 89.50 93 ASP A C 1
ATOM 772 O O . ASP A 1 93 ? 1.842 -9.892 -9.029 1.00 89.50 93 ASP A O 1
ATOM 776 N N . THR A 1 94 ? 3.928 -10.172 -9.829 1.00 86.00 94 THR A N 1
ATOM 777 C CA . THR A 1 94 ? 3.989 -8.886 -10.525 1.00 86.00 94 THR A CA 1
ATOM 778 C C . THR A 1 94 ? 2.931 -8.802 -11.625 1.00 86.00 94 THR A C 1
ATOM 780 O O . THR A 1 94 ? 2.242 -7.789 -11.725 1.00 86.00 94 THR A O 1
ATOM 783 N N . GLU A 1 95 ? 2.743 -9.863 -12.414 1.00 86.50 95 GLU A N 1
ATOM 784 C CA . GLU A 1 95 ? 1.785 -9.876 -13.523 1.00 86.50 95 GLU A CA 1
ATOM 785 C C . GLU A 1 95 ? 0.341 -9.773 -13.012 1.00 86.50 95 GLU A C 1
ATOM 787 O O . GLU A 1 95 ? -0.447 -8.958 -13.499 1.00 86.50 95 GLU A O 1
ATOM 792 N N . GLN A 1 96 ? 0.002 -10.541 -11.974 1.00 87.00 96 GLN A N 1
ATOM 793 C CA . GLN A 1 96 ? -1.302 -10.458 -11.314 1.00 87.00 96 GLN A CA 1
ATOM 794 C C . GLN A 1 96 ? -1.565 -9.076 -10.716 1.00 87.00 96 GLN A C 1
ATOM 796 O O . GLN A 1 96 ? -2.704 -8.609 -10.733 1.00 87.00 96 GLN A O 1
ATOM 801 N N . CYS A 1 97 ? -0.532 -8.395 -10.221 1.00 88.38 97 CYS A N 1
ATOM 802 C CA . CYS A 1 97 ? -0.686 -7.047 -9.698 1.00 88.38 97 CYS A CA 1
ATOM 803 C C . CYS A 1 97 ? -1.034 -6.026 -10.786 1.00 88.38 97 CYS A C 1
ATOM 805 O O . CYS A 1 97 ? -1.974 -5.251 -10.609 1.00 88.38 97 CYS A O 1
ATOM 807 N N . TYR A 1 98 ? -0.356 -6.065 -11.939 1.00 84.44 98 TYR A N 1
ATOM 808 C CA . TYR A 1 98 ? -0.736 -5.231 -13.086 1.00 84.44 98 TYR A CA 1
ATOM 809 C C . TYR A 1 98 ? -2.176 -5.537 -13.540 1.00 84.44 98 TYR A C 1
ATOM 811 O O . TYR A 1 98 ? -2.947 -4.616 -13.811 1.00 84.44 98 TYR A O 1
ATOM 819 N N . ARG A 1 99 ? -2.590 -6.816 -13.526 1.00 84.56 99 ARG A N 1
ATOM 820 C CA . ARG A 1 99 ? -3.987 -7.231 -13.779 1.00 84.56 99 ARG A CA 1
ATOM 821 C C . ARG A 1 99 ? -4.972 -6.593 -12.804 1.00 84.56 99 ARG A C 1
ATOM 823 O O . ARG A 1 99 ? -5.975 -6.031 -13.240 1.00 84.56 99 ARG A O 1
ATOM 830 N N . ALA A 1 100 ? -4.672 -6.632 -11.509 1.00 84.19 100 ALA A N 1
ATOM 831 C CA . ALA A 1 100 ? -5.508 -6.036 -10.471 1.00 84.19 100 ALA A CA 1
ATOM 832 C C . ALA A 1 100 ? -5.602 -4.506 -10.598 1.00 84.19 100 ALA A C 1
ATOM 834 O O . ALA A 1 100 ? -6.692 -3.952 -10.466 1.00 84.19 100 ALA A O 1
ATOM 835 N N . MET A 1 101 ? -4.492 -3.834 -10.924 1.00 79.94 101 MET A N 1
ATOM 836 C CA . MET A 1 101 ? -4.468 -2.388 -11.172 1.00 79.94 101 MET A CA 1
ATOM 837 C C . MET A 1 101 ? -5.397 -1.977 -12.321 1.00 79.94 101 MET A C 1
ATOM 839 O O . MET A 1 101 ? -6.074 -0.957 -12.226 1.00 79.94 101 MET A O 1
ATOM 843 N N . CYS A 1 102 ? -5.470 -2.785 -13.380 1.00 71.44 102 CYS A N 1
ATOM 844 C CA . CYS A 1 102 ? -6.316 -2.511 -14.540 1.00 71.44 102 CYS A CA 1
ATOM 845 C C . CYS A 1 102 ? -7.784 -2.924 -14.378 1.00 71.44 102 CYS A C 1
ATOM 847 O O . CYS A 1 102 ? -8.630 -2.446 -15.124 1.00 71.44 102 CYS A O 1
ATOM 849 N N . ALA A 1 103 ? -8.110 -3.822 -13.448 1.00 65.31 103 ALA A N 1
ATOM 850 C CA . ALA A 1 103 ? -9.487 -4.278 -13.250 1.00 65.31 103 ALA A CA 1
ATOM 851 C C . ALA A 1 103 ? -10.376 -3.230 -12.548 1.00 65.31 103 ALA A C 1
ATOM 853 O O . ALA A 1 103 ? -11.599 -3.291 -12.655 1.00 65.31 103 ALA A O 1
ATOM 854 N N . GLY A 1 104 ? -9.773 -2.279 -11.824 1.00 53.72 104 GLY A N 1
ATOM 855 C CA . GLY A 1 104 ? -10.482 -1.235 -11.073 1.00 53.72 104 GLY A CA 1
ATOM 856 C C . GLY A 1 104 ? -10.856 0.015 -11.879 1.00 53.72 104 GLY A C 1
ATOM 857 O O . GLY A 1 104 ? -11.643 0.830 -11.400 1.00 53.72 104 GLY A O 1
ATOM 858 N N . SER A 1 105 ? -10.329 0.192 -13.094 1.00 52.31 105 SER A N 1
ATOM 859 C CA . SER A 1 105 ? -10.624 1.352 -13.938 1.00 52.31 105 SER A CA 1
ATOM 860 C C . SER A 1 105 ? -11.937 1.148 -14.697 1.00 52.31 105 SER A C 1
ATOM 862 O O . SER A 1 105 ? -11.998 0.559 -15.777 1.00 52.31 105 SER A O 1
ATOM 864 N N . VAL A 1 106 ? -13.025 1.657 -14.115 1.00 39.00 106 VAL A N 1
ATOM 865 C CA . VAL A 1 106 ? -14.347 1.732 -14.751 1.00 39.00 106 VAL A CA 1
ATOM 866 C C . VAL A 1 106 ? -14.228 2.592 -16.018 1.00 39.00 106 VAL A C 1
ATOM 868 O O . VAL A 1 106 ? -14.216 3.815 -15.942 1.00 39.00 106 VAL A O 1
ATOM 871 N N . GLY A 1 107 ? -14.077 1.943 -17.177 1.00 39.84 107 GLY A N 1
ATOM 872 C CA . GLY A 1 107 ? -13.909 2.590 -18.487 1.00 39.84 107 GLY A CA 1
ATOM 873 C C . GLY A 1 107 ? -12.648 2.199 -19.271 1.00 39.84 107 GLY A C 1
ATOM 874 O O . GLY A 1 107 ? -12.496 2.630 -20.409 1.00 39.84 107 GLY A O 1
ATOM 875 N N . ALA A 1 108 ? -11.754 1.366 -18.729 1.00 41.75 108 ALA A N 1
ATOM 876 C CA . ALA A 1 108 ? -10.538 0.956 -19.434 1.00 41.75 108 ALA A CA 1
ATOM 877 C C . ALA A 1 108 ? -10.760 -0.256 -20.354 1.00 41.75 108 ALA A C 1
ATOM 879 O O . ALA A 1 108 ? -10.186 -1.322 -20.139 1.00 41.75 108 ALA A O 1
ATOM 880 N N . THR A 1 109 ? -11.574 -0.110 -21.401 1.00 42.25 109 THR A N 1
ATOM 881 C CA . THR A 1 109 ? -11.577 -1.097 -22.496 1.00 42.25 109 THR A CA 1
ATOM 882 C C . THR A 1 109 ? -10.473 -0.872 -23.525 1.00 42.25 109 THR A C 1
ATOM 884 O O . THR A 1 109 ? -10.152 -1.823 -24.226 1.00 42.25 109 THR A O 1
ATOM 887 N N . ASP A 1 110 ? -9.818 0.297 -23.566 1.00 42.34 110 ASP A N 1
ATOM 888 C CA . ASP A 1 110 ? -8.951 0.623 -24.714 1.00 42.34 110 ASP A CA 1
ATOM 889 C C . ASP A 1 110 ? -7.480 0.958 -24.392 1.00 42.34 110 ASP A C 1
ATOM 891 O O . ASP A 1 110 ? -6.721 1.227 -25.316 1.00 42.34 110 ASP A O 1
ATOM 895 N N . GLY A 1 111 ? -7.027 0.915 -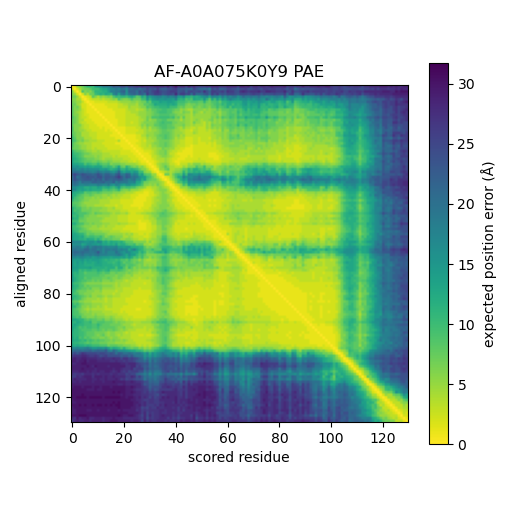23.128 1.00 45.78 111 GLY A N 1
ATOM 896 C CA . GLY A 1 111 ? -5.681 1.431 -22.794 1.00 45.78 111 GLY A CA 1
ATOM 897 C C . GLY A 1 111 ? -4.834 0.669 -21.775 1.00 45.78 111 GLY A C 1
ATOM 898 O O . GLY A 1 111 ? -3.622 0.847 -21.759 1.00 45.78 111 GLY A O 1
ATOM 899 N N . CYS A 1 112 ? -5.407 -0.199 -20.935 1.00 49.81 112 CYS A N 1
ATOM 900 C CA . CYS A 1 112 ? -4.618 -0.814 -19.853 1.00 49.81 112 CYS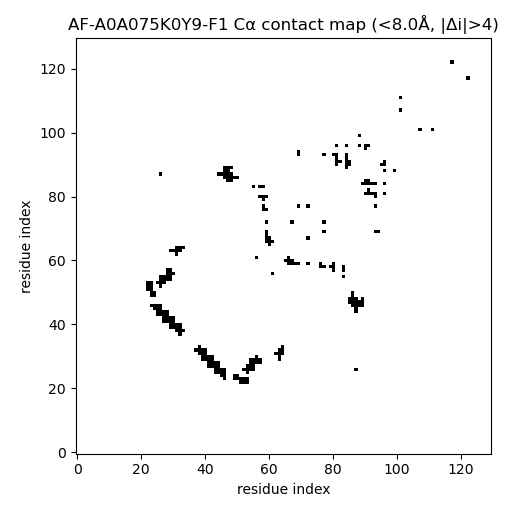 A CA 1
ATOM 901 C C . CYS A 1 112 ? -3.754 -2.007 -20.321 1.00 49.81 112 CYS A C 1
ATOM 903 O O . CYS A 1 112 ? -2.857 -2.446 -19.607 1.00 49.81 112 CYS A O 1
ATOM 905 N N . TRP A 1 113 ? -4.001 -2.516 -21.538 1.00 50.25 113 TRP A N 1
ATOM 906 C CA . TRP A 1 113 ? -3.344 -3.700 -22.099 1.00 50.25 113 TRP A CA 1
ATOM 907 C C . TRP A 1 113 ? -3.069 -3.564 -23.594 1.00 50.25 113 TRP A C 1
ATOM 909 O O . TRP A 1 113 ? -3.637 -4.301 -24.395 1.00 50.25 113 TRP A O 1
ATOM 919 N N . GLN A 1 114 ? -2.123 -2.719 -23.998 1.00 40.44 114 GLN A N 1
ATOM 920 C CA . GLN A 1 114 ? -1.434 -2.974 -25.269 1.00 40.44 114 GLN A CA 1
ATOM 921 C C . GLN A 1 114 ? -0.234 -3.905 -25.038 1.00 40.44 114 GLN A C 1
ATOM 923 O O . GLN A 1 114 ? 0.891 -3.654 -25.445 1.00 40.44 114 GLN A O 1
ATOM 928 N N . TRP A 1 115 ? -0.516 -5.019 -24.357 1.00 49.81 115 TRP A N 1
ATOM 929 C CA . TRP A 1 115 ? 0.395 -6.120 -24.067 1.00 49.81 115 TRP A CA 1
ATOM 930 C C . TRP A 1 115 ? -0.115 -7.368 -24.788 1.00 49.81 115 TRP A C 1
ATOM 932 O O . TRP A 1 115 ? -0.656 -8.264 -24.162 1.00 49.81 115 TRP A O 1
ATOM 942 N N . SER A 1 116 ? -0.007 -7.396 -26.119 1.00 39.72 116 SER A N 1
ATOM 943 C CA . SER A 1 116 ? 0.006 -8.608 -26.968 1.00 39.72 116 SER A CA 1
ATOM 944 C C . SER A 1 116 ? -0.802 -9.853 -26.520 1.00 39.72 116 SER A C 1
ATOM 946 O O . SER A 1 116 ? -0.325 -10.978 -26.634 1.00 39.72 116 SER A O 1
ATOM 948 N N . ALA A 1 117 ? -2.053 -9.695 -26.085 1.00 39.94 117 ALA A N 1
ATOM 949 C CA . ALA A 1 117 ? -3.016 -10.790 -26.018 1.00 39.94 117 ALA A CA 1
ATOM 950 C C . ALA A 1 117 ? -3.969 -10.643 -27.211 1.00 39.94 117 ALA A C 1
ATOM 952 O O . ALA A 1 117 ? -4.463 -9.534 -27.442 1.00 39.94 117 ALA A O 1
ATOM 953 N N . PRO A 1 118 ? -4.243 -11.705 -27.998 1.00 35.06 118 PRO A N 1
ATOM 954 C CA . PRO A 1 118 ? -5.320 -11.629 -28.972 1.00 35.06 118 PRO A CA 1
ATOM 955 C C . PRO A 1 118 ? -6.601 -11.237 -28.218 1.00 35.06 118 PRO A C 1
ATOM 957 O O . PRO A 1 118 ? -6.810 -11.716 -27.097 1.00 35.06 118 PRO A O 1
ATOM 960 N N . PRO A 1 119 ? -7.435 -10.340 -28.775 1.00 40.75 119 PRO A N 1
ATOM 961 C CA . PRO A 1 119 ? -8.634 -9.876 -28.089 1.00 40.75 119 PRO A CA 1
ATOM 962 C C . PRO A 1 119 ? -9.448 -11.091 -27.640 1.00 40.75 119 PRO A C 1
ATOM 964 O O . PRO A 1 119 ? -9.522 -12.068 -28.375 1.00 40.75 119 PRO A O 1
ATOM 967 N N . VAL A 1 120 ? -10.075 -11.046 -26.462 1.00 47.25 120 VAL A N 1
ATOM 968 C CA . VAL A 1 120 ? -10.872 -12.164 -25.903 1.00 47.25 120 VAL A CA 1
ATOM 969 C C . VAL A 1 120 ? -11.877 -12.725 -26.930 1.00 47.25 120 VAL A C 1
ATOM 971 O O . VAL A 1 120 ? -12.088 -13.931 -27.006 1.00 47.25 120 VAL A O 1
ATOM 974 N N . ARG A 1 121 ? -12.375 -11.878 -27.846 1.00 44.81 121 ARG A N 1
ATOM 975 C CA . ARG A 1 121 ? -13.194 -12.290 -29.002 1.00 44.81 121 ARG A CA 1
ATOM 976 C C . ARG A 1 121 ? -12.513 -13.263 -29.979 1.00 44.81 121 ARG A C 1
ATOM 978 O O . ARG A 1 121 ? -13.197 -14.069 -30.593 1.00 44.81 121 ARG A O 1
ATOM 985 N N . ALA A 1 122 ? -11.199 -13.201 -30.155 1.00 42.88 122 ALA A N 1
ATOM 986 C CA . ALA A 1 122 ? -10.443 -14.119 -31.005 1.00 42.88 122 ALA A CA 1
ATOM 987 C C . ALA A 1 122 ? -10.237 -15.498 -30.350 1.00 42.88 122 ALA A C 1
ATOM 989 O O . ALA A 1 122 ? -10.181 -16.495 -31.066 1.00 42.88 122 ALA A O 1
ATOM 990 N N . ALA A 1 123 ? -10.177 -15.577 -29.015 1.00 47.06 123 ALA A N 1
ATOM 991 C CA . ALA A 1 123 ? -10.107 -16.853 -28.299 1.00 47.06 123 ALA A CA 1
ATOM 992 C C . ALA A 1 123 ? -11.455 -17.598 -28.331 1.00 47.06 123 ALA A C 1
ATOM 994 O O . ALA A 1 123 ? -11.479 -18.801 -28.593 1.00 47.06 123 ALA A O 1
ATOM 995 N N . ASP A 1 124 ? -12.568 -16.874 -28.169 1.00 46.69 124 ASP A N 1
ATOM 996 C CA . ASP A 1 124 ? -13.916 -17.455 -28.236 1.00 46.69 124 ASP A CA 1
ATOM 997 C C . ASP A 1 124 ? -14.277 -17.939 -29.651 1.00 46.69 124 ASP A C 1
ATOM 999 O O . ASP A 1 124 ? -14.888 -18.996 -29.811 1.00 46.69 124 ASP A O 1
ATOM 1003 N N . ASN A 1 125 ? -13.848 -17.223 -30.696 1.00 46.94 125 ASN A N 1
ATOM 1004 C CA . ASN A 1 125 ? -14.072 -17.653 -32.080 1.00 46.94 125 ASN A CA 1
ATOM 1005 C C . ASN A 1 125 ? -13.219 -18.883 -32.446 1.00 46.94 125 ASN A C 1
ATOM 1007 O O . ASN A 1 125 ? -13.716 -19.811 -33.074 1.00 46.94 125 ASN A O 1
ATOM 1011 N N . ALA A 1 126 ? -11.968 -18.958 -31.977 1.00 49.03 126 ALA A N 1
ATOM 1012 C CA . ALA A 1 126 ? -11.094 -20.108 -32.228 1.00 49.03 126 ALA A CA 1
ATOM 1013 C C . ALA A 1 126 ? -11.520 -21.396 -31.491 1.00 49.03 126 ALA A C 1
ATOM 1015 O O . ALA A 1 126 ? -11.099 -22.488 -31.877 1.00 49.03 126 ALA A O 1
ATOM 1016 N N . ALA A 1 127 ? -12.319 -21.275 -30.426 1.00 49.62 127 ALA A N 1
ATOM 1017 C CA . ALA A 1 127 ? -12.919 -22.404 -29.715 1.00 49.62 127 ALA A CA 1
ATOM 1018 C C . ALA A 1 127 ? -14.259 -22.850 -30.323 1.00 49.62 127 ALA A C 1
ATOM 1020 O O . ALA A 1 127 ? -14.670 -23.986 -30.115 1.00 49.62 127 ALA A O 1
ATOM 1021 N N . ARG A 1 128 ? -14.936 -21.967 -31.065 1.00 50.84 128 ARG A N 1
ATOM 1022 C CA . ARG A 1 128 ? -16.213 -22.250 -31.732 1.00 50.84 128 ARG A CA 1
ATOM 1023 C C . ARG A 1 128 ? -16.046 -22.891 -33.114 1.00 50.84 128 ARG A C 1
ATOM 1025 O O . ARG A 1 128 ? -16.966 -23.558 -33.575 1.00 50.84 128 ARG A O 1
ATOM 1032 N N . ASP A 1 129 ? -14.878 -22.712 -33.728 1.00 51.09 129 ASP A N 1
ATOM 1033 C CA . ASP A 1 129 ? -14.514 -23.284 -35.031 1.00 51.09 129 ASP A CA 1
ATOM 1034 C C . ASP A 1 129 ? -13.701 -24.602 -34.924 1.00 51.09 129 ASP A C 1
ATOM 1036 O O . ASP A 1 129 ? -13.113 -25.048 -35.912 1.00 51.09 129 ASP A O 1
ATOM 1040 N N . ARG A 1 130 ? -13.653 -25.236 -33.740 1.00 48.81 130 ARG A N 1
ATOM 1041 C CA . ARG A 1 130 ? -13.155 -26.613 -33.534 1.00 48.81 130 ARG A CA 1
ATOM 1042 C C . ARG A 1 130 ? -14.284 -27.532 -33.094 1.00 48.81 130 ARG A C 1
ATOM 1044 O O . ARG A 1 130 ? -14.221 -28.719 -33.479 1.00 48.81 130 ARG A O 1
#

Foldseek 3Di:
DPPPPVVVVVVVVCCVVVVQVCLFFKAWEWAADPPPVGRIDIDMATFQDTDNHRYDYQLQQNSNYDGNDPVRQDPVSLCVNLVVQCTHPVDNDPVVSLVVVQVPDPPPPDPSDPPDDDPPVVVVVVVVVD

Mean predicted aligned error: 11.4 Å

Radius of gyration: 21.06 Å; Cα contacts (8 Å, |Δi|>4): 137; chains: 1; bounding box: 34×48×73 Å

Secondary structure (DSSP, 8-state):
--SSHHHHHHHHHHHHHHHHHHHHHEEEEEEE-S-TT--EEEEEEE-SS--S--EE--TT-SSSSSPPPGGGS-HHHHHHHHHHHHHHTS---HHHHHHHHHHT-TT-SSSS--SSPPPHHHHHHHHH--

pLDDT: mean 76.48, std 18.79, range [35.06, 95.25]